Protein AF-A0A0K1EG04-F1 (afdb_monomer)

Secondary structure (DSSP, 8-state):
-PPPP----PPPHHHHTS-HHHHHSPPPTT---HHHHHHHHHHHHHH-SSHHHHHHHHHHHHHHHH-TTSEEEEEEEEETS---------TT-SEEEEEEE-TTSS-GGGGGEEEEEEEEE-

Radius of gyration: 14.27 Å; Cα contacts (8 Å, |Δi|>4): 177; chains: 1; bounding box: 39×29×34 Å

Foldseek 3Di:
DDDDDDDADDDDPVLVPDDPVNLVPQDPLPDDEQSNLLVQQQVLLVVDADPVSSVVSSQVSNCVRNNPPFKDKDKDKAAQDDWDDDDDDDPVFPDKDKDWHTQCSHDHNSSRITMIMMMGGD

pLDDT: mean 74.38, std 17.37, range [30.58, 94.62]

Organism: Chondromyces crocatus (NCBI:txid52)

Mean predicted aligned error: 9.58 Å

Nearest PDB structures (foldseek):
  5vky-assembly1_B  TM=4.965E-01  e=4.045E-02  Saccharomyces cerevisiae JAY291
  5hxl-assembly1_A-2  TM=5.239E-01  e=8.553E-02  Pyricularia oryzae 70-15
  7b09-assembly1_A  TM=4.840E-01  e=7.137E-01  Orthohantavirus puumalaense

Structure (mmCIF, N/CA/C/O backbone):
data_AF-A0A0K1EG04-F1
#
_entry.id   AF-A0A0K1EG04-F1
#
loop_
_atom_site.group_PDB
_atom_site.id
_atom_site.type_symbol
_atom_site.label_atom_id
_atom_site.label_alt_id
_atom_site.label_comp_id
_atom_site.label_asym_id
_atom_site.label_entity_id
_atom_site.label_seq_id
_atom_site.pdbx_PDB_ins_code
_atom_site.Cartn_x
_atom_site.Cartn_y
_atom_site.Cartn_z
_atom_site.occupancy
_atom_site.B_iso_or_equiv
_atom_site.auth_seq_id
_atom_site.auth_comp_id
_atom_site.auth_asym_id
_atom_site.auth_atom_id
_atom_site.pdbx_PDB_model_num
ATOM 1 N N . MET A 1 1 ? -25.605 -4.949 -19.999 1.00 34.09 1 MET A N 1
ATOM 2 C CA . MET A 1 1 ? -24.284 -5.381 -19.498 1.00 34.09 1 MET A CA 1
ATOM 3 C C . MET A 1 1 ? -23.409 -4.140 -19.452 1.00 34.09 1 MET A C 1
ATOM 5 O O . MET A 1 1 ? -22.950 -3.700 -20.496 1.00 34.09 1 MET A O 1
ATOM 9 N N . SER A 1 2 ? -23.312 -3.482 -18.295 1.00 30.58 2 SER A N 1
ATOM 10 C CA . SER A 1 2 ? -22.543 -2.237 -18.172 1.00 30.58 2 SER A CA 1
ATOM 11 C C . SER A 1 2 ? -21.079 -2.570 -17.922 1.00 30.58 2 SER A C 1
ATOM 13 O O . SER A 1 2 ? -20.757 -3.203 -16.922 1.00 30.58 2 SER A O 1
ATOM 15 N N . ALA A 1 3 ? -20.214 -2.163 -18.849 1.00 32.31 3 ALA A N 1
ATOM 16 C CA . ALA A 1 3 ? -18.770 -2.246 -18.701 1.00 32.31 3 ALA A CA 1
ATOM 17 C C . ALA A 1 3 ? -18.323 -1.334 -17.549 1.00 32.31 3 ALA A C 1
ATOM 19 O O . ALA A 1 3 ? -18.581 -0.128 -17.561 1.00 32.31 3 ALA A O 1
ATOM 20 N N . THR A 1 4 ? -17.683 -1.917 -16.539 1.00 33.25 4 THR A N 1
ATOM 21 C CA . THR A 1 4 ? -17.136 -1.185 -15.398 1.00 33.25 4 THR A CA 1
ATOM 22 C C . THR A 1 4 ? -15.991 -0.299 -15.880 1.00 33.25 4 THR A C 1
ATOM 24 O O . THR A 1 4 ? -15.026 -0.760 -16.486 1.00 33.25 4 THR A O 1
ATOM 27 N N . LYS A 1 5 ? -16.141 1.004 -15.657 1.00 32.53 5 LYS A N 1
ATOM 28 C CA . LYS A 1 5 ? -15.221 2.054 -16.091 1.00 32.53 5 LYS A CA 1
ATOM 29 C C . LYS A 1 5 ? -13.895 1.907 -15.333 1.00 32.53 5 LYS A C 1
ATOM 31 O O . LYS A 1 5 ? -13.866 2.069 -14.118 1.00 32.53 5 LYS A O 1
ATOM 36 N N . HIS A 1 6 ? -12.806 1.626 -16.044 1.00 33.19 6 HIS A N 1
ATOM 37 C CA . HIS A 1 6 ? -11.448 1.712 -15.507 1.00 33.19 6 HIS A CA 1
ATOM 38 C C . HIS A 1 6 ? -11.106 3.185 -15.255 1.00 33.19 6 HIS A C 1
ATOM 40 O O . HIS A 1 6 ? -10.810 3.930 -16.189 1.00 33.19 6 HIS A O 1
ATOM 46 N N . THR A 1 7 ? -11.159 3.640 -14.008 1.00 37.28 7 THR A N 1
ATOM 47 C CA . THR A 1 7 ? -10.570 4.930 -13.637 1.00 37.28 7 THR A CA 1
ATOM 48 C C . THR A 1 7 ? -9.087 4.722 -13.366 1.00 37.28 7 THR A C 1
ATOM 50 O O . THR A 1 7 ? -8.716 4.232 -12.304 1.00 37.28 7 THR A O 1
ATOM 53 N N . LYS A 1 8 ? -8.240 5.103 -14.333 1.00 42.19 8 LYS A N 1
ATOM 54 C CA . LYS A 1 8 ? -6.822 5.407 -14.088 1.00 42.19 8 LYS A CA 1
ATOM 55 C C . LYS A 1 8 ? -6.772 6.432 -12.953 1.00 42.19 8 LYS A C 1
ATOM 57 O O . LYS A 1 8 ? -7.213 7.563 -13.148 1.00 42.19 8 LYS A O 1
ATOM 62 N N . GLY A 1 9 ? -6.297 6.035 -11.777 1.00 45.38 9 GLY A N 1
ATOM 63 C CA . GLY A 1 9 ? -6.115 6.950 -10.657 1.00 45.38 9 GLY A CA 1
ATOM 64 C C . GLY A 1 9 ? -4.975 7.914 -10.966 1.00 45.38 9 GLY A C 1
ATOM 65 O O . GLY A 1 9 ? -3.809 7.555 -10.848 1.00 45.38 9 GLY A O 1
ATOM 66 N N . SER A 1 10 ? -5.293 9.127 -11.412 1.00 49.38 10 SER A N 1
ATOM 67 C CA . SER A 1 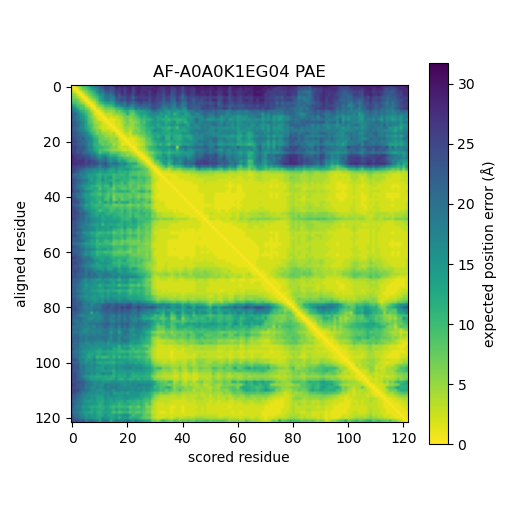10 ? -4.331 10.229 -11.438 1.00 49.38 10 SER A CA 1
ATOM 68 C C . SER A 1 10 ? -3.903 10.570 -10.008 1.00 49.38 10 SER A C 1
ATOM 70 O O . SER A 1 10 ? -4.730 10.529 -9.099 1.00 49.38 10 SER A O 1
ATOM 72 N N . ILE A 1 11 ? -2.625 10.918 -9.817 1.00 51.16 11 ILE A N 1
ATOM 73 C CA . ILE A 1 11 ? -2.088 11.353 -8.518 1.00 51.16 11 ILE A CA 1
ATOM 74 C C . ILE A 1 11 ? -2.942 12.531 -8.002 1.00 51.16 11 ILE A C 1
ATOM 76 O O . ILE A 1 11 ? -3.030 13.535 -8.716 1.00 51.16 11 ILE A O 1
ATOM 80 N N . PRO A 1 12 ? -3.566 12.434 -6.811 1.00 52.62 12 PRO A N 1
ATOM 81 C CA . PRO A 1 12 ? -4.380 13.509 -6.241 1.00 52.62 12 PRO A CA 1
ATOM 82 C C . PRO A 1 12 ? -3.597 14.828 -6.126 1.00 52.62 12 PRO A C 1
ATOM 84 O O . PRO A 1 12 ? -2.431 14.832 -5.742 1.00 52.62 12 PRO A O 1
ATOM 87 N N . GLU A 1 13 ? -4.206 15.974 -6.443 1.00 58.16 13 GLU A N 1
ATOM 88 C CA . GLU A 1 13 ? -3.496 17.272 -6.433 1.00 58.16 13 GLU A CA 1
ATOM 89 C C . GLU A 1 13 ? -2.970 17.655 -5.039 1.00 58.16 13 GLU A C 1
ATOM 91 O O . GLU A 1 13 ? -1.882 18.207 -4.902 1.00 58.16 13 GLU A O 1
ATOM 96 N N . GLU A 1 14 ? -3.699 17.280 -3.990 1.00 54.03 14 GLU A N 1
ATOM 97 C CA . GLU A 1 14 ? -3.308 17.459 -2.586 1.00 54.03 14 GLU A CA 1
ATOM 98 C C . GLU A 1 14 ? -2.008 16.727 -2.212 1.00 54.03 14 GLU A C 1
ATOM 100 O O . GLU A 1 14 ? -1.269 17.176 -1.339 1.00 54.03 14 GLU A O 1
ATOM 105 N N . ILE A 1 15 ? -1.679 15.645 -2.921 1.00 52.59 15 ILE A N 1
ATOM 106 C CA . ILE A 1 15 ? -0.429 14.895 -2.756 1.00 52.59 15 ILE A CA 1
ATOM 107 C C . ILE A 1 15 ? 0.752 15.654 -3.365 1.00 52.59 15 ILE A C 1
ATOM 109 O O . ILE A 1 15 ? 1.856 15.585 -2.833 1.00 52.59 15 ILE A O 1
ATOM 113 N N . LYS A 1 16 ? 0.541 16.428 -4.436 1.00 57.53 16 LYS A N 1
ATOM 114 C CA . LYS A 1 16 ? 1.615 17.204 -5.078 1.00 57.53 16 LYS A CA 1
ATOM 115 C C . LYS A 1 16 ? 2.087 18.391 -4.233 1.00 57.53 16 LYS A C 1
ATOM 117 O O . LYS A 1 16 ? 3.176 18.902 -4.477 1.00 57.53 16 LYS A O 1
ATOM 122 N N . ALA A 1 17 ? 1.267 18.840 -3.282 1.00 60.12 17 ALA A N 1
ATOM 123 C CA . ALA A 1 17 ? 1.487 20.064 -2.515 1.00 60.12 17 ALA A CA 1
ATOM 124 C C . ALA A 1 17 ? 2.126 19.856 -1.130 1.00 60.12 17 ALA A C 1
ATOM 126 O O . ALA A 1 17 ? 2.579 20.827 -0.526 1.00 60.12 17 ALA A O 1
ATOM 127 N N . ILE A 1 18 ? 2.161 18.633 -0.600 1.00 60.16 18 ILE A N 1
ATOM 128 C CA . ILE A 1 18 ? 2.743 18.366 0.725 1.00 60.16 18 ILE A CA 1
ATOM 129 C C . ILE A 1 18 ? 4.263 18.131 0.575 1.00 60.16 18 ILE A C 1
ATOM 131 O O . ILE A 1 18 ? 4.720 17.556 -0.415 1.00 60.16 18 ILE A O 1
ATO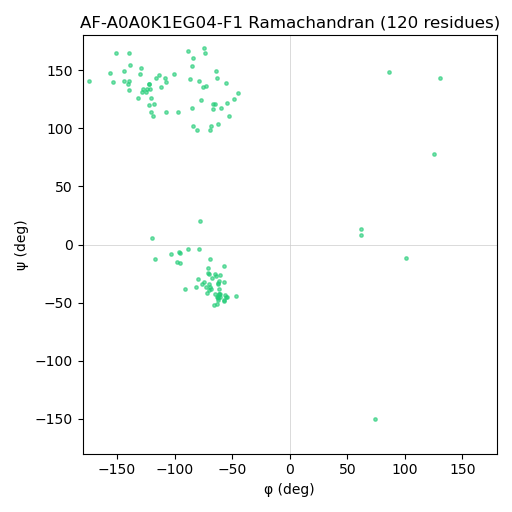M 135 N N . THR A 1 19 ? 5.072 18.612 1.529 1.00 59.91 19 THR A N 1
ATOM 136 C CA . THR A 1 19 ? 6.541 18.462 1.484 1.00 59.91 19 THR A CA 1
ATOM 137 C C . THR A 1 19 ? 7.009 17.125 2.054 1.00 59.91 19 THR A C 1
ATOM 139 O O . THR A 1 19 ? 6.377 16.565 2.950 1.00 59.91 19 THR A O 1
ATOM 142 N N . ARG A 1 20 ? 8.175 16.643 1.591 1.00 48.97 20 ARG A N 1
ATOM 143 C CA . ARG A 1 20 ? 8.816 15.396 2.050 1.00 48.97 20 ARG A CA 1
ATOM 144 C C . ARG A 1 20 ? 8.857 15.277 3.586 1.00 48.97 20 ARG A C 1
ATOM 146 O O . ARG A 1 20 ? 8.499 14.223 4.096 1.00 48.97 20 ARG A O 1
ATOM 153 N N . GLU A 1 21 ? 9.218 16.330 4.329 1.00 52.00 21 GLU A N 1
ATOM 154 C CA . GLU A 1 21 ? 9.266 16.287 5.804 1.00 52.00 21 GLU A CA 1
ATOM 155 C C . GLU A 1 21 ? 7.884 16.268 6.483 1.00 52.00 21 GLU A C 1
ATOM 157 O O . GLU A 1 21 ? 7.698 15.580 7.489 1.00 52.00 21 GLU A O 1
ATOM 162 N N . GLN A 1 22 ? 6.893 16.978 5.934 1.00 57.97 22 GLN A N 1
ATOM 163 C CA . GLN A 1 22 ? 5.524 16.985 6.469 1.00 57.97 22 GLN A CA 1
ATOM 164 C C . GLN A 1 22 ? 4.852 15.610 6.355 1.00 57.97 22 GLN A C 1
ATOM 166 O O . GLN A 1 22 ? 3.972 15.287 7.152 1.00 57.97 22 GLN A O 1
ATOM 171 N N . PHE A 1 23 ? 5.289 14.780 5.404 1.00 53.94 23 PHE A N 1
ATOM 172 C CA . PHE A 1 23 ? 4.837 13.395 5.271 1.00 53.94 23 PHE A CA 1
ATOM 173 C C . PHE A 1 23 ? 5.457 12.438 6.286 1.00 53.94 23 PHE A C 1
ATOM 175 O O . PHE A 1 23 ? 4.790 11.502 6.715 1.00 53.94 23 PHE A O 1
ATOM 182 N N . PHE A 1 24 ? 6.718 12.656 6.672 1.00 45.56 24 PHE A N 1
ATOM 183 C CA . PHE A 1 24 ? 7.407 11.832 7.674 1.00 45.56 24 PHE A CA 1
ATOM 184 C C . PHE A 1 24 ? 7.017 12.181 9.112 1.00 45.56 24 PHE A C 1
ATOM 186 O O . PHE A 1 24 ? 7.459 11.523 10.052 1.00 45.56 24 PHE A O 1
ATOM 193 N N . THR A 1 25 ? 6.185 13.207 9.296 1.00 54.12 25 THR A N 1
ATOM 194 C CA . THR A 1 25 ? 5.644 13.543 10.609 1.00 54.12 25 THR A CA 1
ATOM 195 C C . THR A 1 25 ? 4.525 12.550 10.944 1.00 54.12 25 THR A C 1
ATOM 197 O O . THR A 1 25 ? 3.575 12.438 10.164 1.00 54.12 25 THR A O 1
ATOM 200 N N . PRO A 1 26 ? 4.582 11.832 12.080 1.00 47.06 26 PRO A N 1
ATOM 201 C CA . PRO A 1 26 ? 3.550 10.864 12.427 1.00 47.06 26 PRO A CA 1
ATOM 202 C C . PRO A 1 26 ? 2.183 11.548 12.534 1.00 47.06 26 PRO A C 1
ATOM 204 O O . PRO A 1 26 ? 1.982 12.433 13.367 1.00 47.06 26 PRO A O 1
ATOM 207 N N . LYS A 1 27 ? 1.230 11.166 11.679 1.00 54.16 27 LYS A N 1
ATOM 208 C CA . LYS A 1 27 ? -0.167 11.610 11.797 1.00 54.16 27 LYS A CA 1
ATOM 209 C C . LYS A 1 27 ? -0.918 10.725 12.795 1.00 54.16 27 LYS A C 1
ATOM 211 O O . LYS A 1 27 ? -0.520 9.598 13.054 1.00 54.16 27 LYS A O 1
ATOM 216 N N . ASN A 1 28 ? -2.044 11.197 13.329 1.00 48.59 28 ASN A N 1
ATOM 217 C CA . ASN A 1 28 ? -2.913 10.429 14.234 1.00 48.59 28 ASN A CA 1
ATOM 218 C C . ASN A 1 28 ? -3.231 9.018 13.692 1.00 48.59 28 ASN A C 1
ATOM 220 O O . ASN A 1 28 ? -3.714 8.886 12.566 1.00 48.59 28 ASN A O 1
ATOM 224 N N . TYR A 1 29 ? -2.954 7.987 14.495 1.00 49.94 29 TYR A N 1
ATOM 225 C CA . TYR A 1 29 ? -2.936 6.548 14.159 1.00 49.94 29 TYR A CA 1
ATOM 226 C C . TYR A 1 29 ? -4.324 5.873 14.05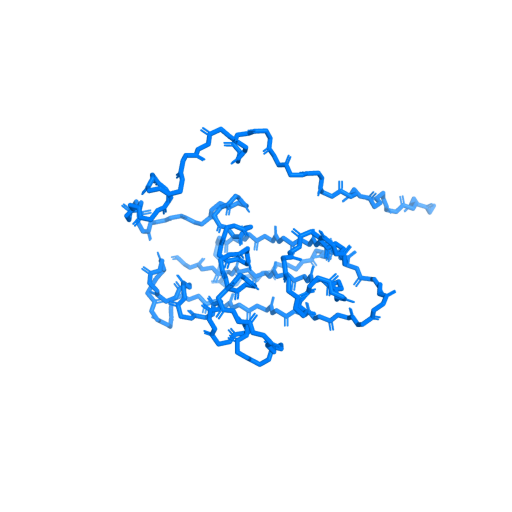8 1.00 49.94 29 TYR A C 1
ATOM 228 O O . TYR A 1 29 ? -4.438 4.662 14.189 1.00 49.94 29 TYR A O 1
ATOM 236 N N . GLY A 1 30 ? -5.400 6.643 13.862 1.00 57.84 30 GLY A N 1
ATOM 237 C CA . GLY A 1 30 ? -6.780 6.126 13.891 1.00 57.84 30 GLY A CA 1
ATOM 238 C C . GLY A 1 30 ? -7.453 5.942 12.526 1.00 57.84 30 GLY A C 1
ATOM 239 O O . GLY A 1 30 ? -8.565 5.429 12.464 1.00 57.84 30 GLY A O 1
ATOM 240 N N . SER A 1 31 ? -6.838 6.394 11.427 1.00 70.44 31 SER A N 1
ATOM 241 C CA . SER A 1 31 ? -7.405 6.216 10.081 1.00 70.44 31 SER A CA 1
ATOM 242 C C . SER A 1 31 ? -6.329 6.209 8.995 1.00 70.44 31 SER A C 1
ATOM 244 O O . SER A 1 31 ? -5.371 6.991 9.043 1.00 70.44 31 SER A O 1
ATOM 246 N N . LEU A 1 32 ? -6.498 5.315 8.019 1.00 82.94 32 LEU A N 1
ATOM 247 C CA . LEU A 1 32 ? -5.690 5.225 6.809 1.00 82.94 32 LEU A CA 1
ATOM 248 C C . LEU A 1 32 ? -6.525 5.723 5.623 1.00 82.94 32 LEU A C 1
ATOM 250 O O . LEU A 1 32 ? -7.533 5.120 5.266 1.00 82.94 32 LEU A O 1
ATOM 254 N N . THR A 1 33 ? -6.136 6.845 5.022 1.00 84.31 33 THR A N 1
ATOM 255 C CA . THR A 1 33 ? -6.802 7.380 3.825 1.00 84.31 33 THR A CA 1
ATOM 256 C C . THR A 1 33 ? -6.193 6.803 2.546 1.00 84.31 33 THR A C 1
ATOM 258 O O . THR A 1 33 ? -5.096 6.240 2.559 1.00 84.31 33 THR A O 1
ATOM 261 N N . GLY A 1 34 ? -6.870 6.982 1.405 1.00 82.00 34 GLY A N 1
ATOM 262 C CA . GLY A 1 34 ? -6.323 6.589 0.096 1.00 82.00 34 GLY A CA 1
ATOM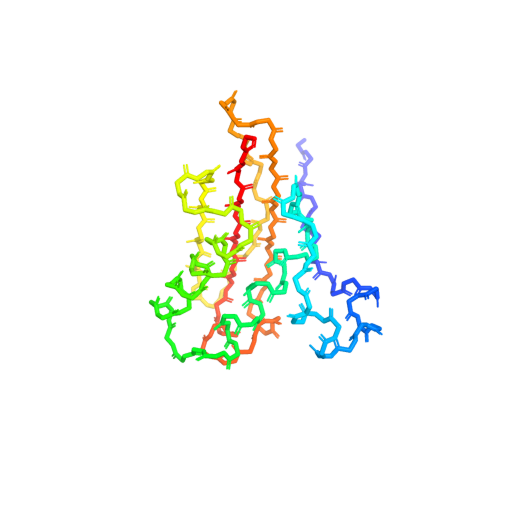 263 C C . GLY A 1 34 ? -4.978 7.255 -0.216 1.00 82.00 34 GLY A C 1
ATOM 264 O O . GLY A 1 34 ? -4.108 6.635 -0.826 1.00 82.00 34 GLY A O 1
ATOM 265 N N . ASN A 1 35 ? -4.777 8.483 0.268 1.00 82.94 35 ASN A N 1
ATOM 266 C CA . ASN A 1 35 ? -3.517 9.204 0.110 1.00 82.94 35 ASN A CA 1
ATOM 267 C C . ASN A 1 35 ? -2.414 8.621 0.985 1.00 82.94 35 ASN A C 1
ATOM 269 O O . ASN A 1 35 ? -1.288 8.473 0.519 1.00 82.94 35 ASN A O 1
ATOM 273 N N . ASP A 1 36 ? -2.734 8.266 2.231 1.00 84.94 36 ASP A N 1
ATOM 274 C CA . ASP A 1 36 ? -1.770 7.616 3.120 1.00 84.94 36 ASP A CA 1
ATOM 275 C C . ASP A 1 36 ? -1.313 6.279 2.522 1.00 84.94 36 ASP A C 1
ATOM 277 O O . ASP A 1 36 ? -0.116 6.001 2.481 1.00 84.94 36 ASP A O 1
ATOM 281 N N . LEU A 1 37 ? -2.245 5.489 1.971 1.00 88.75 37 LEU A N 1
ATOM 282 C CA . LEU A 1 37 ? -1.913 4.230 1.306 1.00 88.75 37 LEU A CA 1
ATOM 283 C C . LEU A 1 37 ? -1.032 4.447 0.065 1.00 88.75 37 LEU A C 1
ATOM 285 O O . LEU A 1 37 ? -0.031 3.751 -0.092 1.00 88.75 37 LEU A O 1
ATOM 289 N N . TYR A 1 38 ? -1.351 5.425 -0.792 1.00 87.56 38 TYR A N 1
ATOM 290 C CA . TYR A 1 38 ? -0.482 5.783 -1.920 1.00 87.56 38 TYR A CA 1
ATOM 291 C C . TYR A 1 38 ? 0.941 6.109 -1.454 1.00 87.56 38 TYR A C 1
ATOM 293 O O . TYR A 1 38 ? 1.906 5.631 -2.045 1.00 87.56 38 TYR A O 1
ATOM 301 N N . TRP A 1 39 ? 1.082 6.894 -0.384 1.00 84.88 39 TRP A N 1
ATOM 302 C CA . TRP A 1 39 ? 2.391 7.301 0.120 1.00 84.88 39 TRP A CA 1
ATOM 303 C C . TRP A 1 39 ? 3.191 6.161 0.728 1.00 84.88 39 TRP A C 1
ATOM 305 O O . TRP A 1 39 ? 4.398 6.094 0.499 1.00 84.88 39 TRP A O 1
ATOM 315 N N . ILE A 1 40 ? 2.536 5.246 1.443 1.00 89.50 40 ILE A N 1
ATOM 316 C CA . ILE A 1 40 ? 3.165 4.013 1.927 1.00 89.50 40 ILE A CA 1
ATOM 317 C C . ILE A 1 40 ? 3.746 3.228 0.747 1.00 89.50 40 ILE A C 1
ATOM 319 O O . ILE A 1 40 ? 4.923 2.869 0.762 1.00 89.50 40 ILE A O 1
ATOM 323 N N . LEU A 1 41 ? 2.959 3.035 -0.315 1.00 91.19 41 LEU A N 1
ATOM 324 C CA . LEU A 1 41 ? 3.404 2.333 -1.521 1.00 91.19 41 LEU A CA 1
ATOM 325 C C . LEU A 1 41 ? 4.528 3.097 -2.242 1.00 91.19 41 LEU A C 1
ATOM 327 O O . LEU A 1 41 ? 5.520 2.503 -2.655 1.00 91.19 41 LEU A O 1
ATOM 331 N N . TYR A 1 42 ? 4.421 4.419 -2.367 1.00 89.38 42 TYR A N 1
ATOM 332 C CA . TYR A 1 42 ? 5.446 5.253 -2.999 1.00 89.38 42 TYR A CA 1
ATOM 333 C C . TYR A 1 42 ? 6.778 5.204 -2.246 1.00 89.38 42 TYR A C 1
ATOM 335 O O . TYR A 1 42 ? 7.837 5.045 -2.861 1.00 89.38 42 TYR A O 1
ATOM 343 N N . ARG A 1 43 ? 6.738 5.325 -0.915 1.00 88.00 43 ARG A N 1
ATOM 344 C CA . ARG A 1 43 ? 7.923 5.259 -0.059 1.00 88.00 43 ARG A CA 1
ATOM 345 C C . ARG A 1 43 ? 8.575 3.887 -0.156 1.00 88.00 43 ARG A C 1
ATOM 347 O O . ARG A 1 43 ? 9.755 3.818 -0.485 1.00 88.00 43 ARG A O 1
ATOM 354 N N . ALA A 1 44 ? 7.797 2.819 0.020 1.00 91.00 44 ALA A N 1
ATOM 355 C CA . ALA A 1 44 ? 8.303 1.458 -0.092 1.00 91.00 44 ALA A CA 1
ATOM 356 C C . ALA A 1 44 ? 8.959 1.207 -1.456 1.00 91.00 44 ALA A C 1
ATOM 358 O O . ALA A 1 44 ? 10.052 0.655 -1.527 1.00 91.00 44 ALA A O 1
ATOM 359 N N . ALA A 1 45 ? 8.352 1.672 -2.550 1.00 89.38 45 ALA A N 1
ATOM 360 C CA . ALA A 1 45 ? 8.924 1.536 -3.888 1.00 89.38 45 ALA A CA 1
ATOM 361 C C . ALA A 1 45 ? 10.175 2.408 -4.119 1.00 89.38 45 ALA A C 1
ATOM 363 O O . ALA A 1 45 ? 11.002 2.079 -4.964 1.00 89.38 45 ALA A O 1
ATOM 364 N N . SER A 1 46 ? 10.328 3.516 -3.386 1.00 87.50 46 SER A N 1
ATOM 365 C CA . SER A 1 46 ? 11.505 4.398 -3.470 1.00 87.50 46 SER A CA 1
ATOM 366 C C . SER A 1 46 ? 12.703 3.868 -2.685 1.00 87.50 46 SER A C 1
ATOM 368 O O . SER A 1 46 ? 13.845 4.164 -3.028 1.00 87.50 46 SER A O 1
ATOM 370 N N . GLU A 1 47 ? 12.441 3.133 -1.605 1.00 86.62 47 GLU A N 1
ATOM 371 C CA . GLU A 1 47 ? 13.454 2.618 -0.678 1.00 86.62 47 GLU A CA 1
ATOM 372 C C . GLU A 1 47 ? 13.881 1.179 -1.018 1.00 86.62 47 GLU A C 1
ATOM 374 O O . GLU A 1 47 ? 14.842 0.663 -0.447 1.00 86.62 47 GLU A O 1
ATOM 379 N N . THR A 1 48 ? 13.211 0.531 -1.977 1.00 88.38 48 THR A N 1
ATOM 380 C CA . THR A 1 48 ? 13.427 -0.883 -2.309 1.00 88.38 48 THR A CA 1
ATOM 381 C C . THR A 1 48 ? 13.643 -1.113 -3.804 1.00 88.38 48 THR A C 1
ATOM 383 O O . THR A 1 48 ? 13.157 -0.378 -4.659 1.00 88.38 48 THR A O 1
ATOM 386 N N . ASN A 1 49 ? 14.383 -2.176 -4.131 1.00 85.62 49 ASN A N 1
ATOM 387 C CA . ASN A 1 49 ? 14.737 -2.534 -5.511 1.00 85.62 49 ASN A CA 1
ATOM 388 C C . ASN A 1 49 ? 14.211 -3.916 -5.936 1.00 85.62 49 ASN A C 1
ATOM 390 O O . ASN A 1 49 ? 14.539 -4.392 -7.018 1.00 85.62 49 ASN A O 1
ATOM 394 N N . THR A 1 50 ? 13.411 -4.585 -5.105 1.00 88.75 50 THR A N 1
ATOM 395 C CA . THR A 1 50 ? 12.804 -5.888 -5.417 1.00 88.75 50 THR A CA 1
ATOM 396 C C . THR A 1 50 ? 11.355 -5.912 -4.940 1.00 88.75 50 THR A C 1
ATOM 398 O O . THR A 1 50 ? 11.000 -5.205 -3.999 1.00 88.75 50 THR A O 1
ATOM 401 N N . LEU A 1 51 ? 10.507 -6.737 -5.564 1.00 87.50 51 LEU A N 1
ATOM 402 C CA . LEU A 1 51 ? 9.110 -6.884 -5.134 1.00 87.50 51 LEU A CA 1
ATOM 403 C C . LEU A 1 51 ? 8.982 -7.444 -3.711 1.00 87.50 51 LEU A C 1
ATOM 405 O O . LEU A 1 51 ? 8.049 -7.080 -3.003 1.00 87.50 51 LEU A O 1
ATOM 409 N N . THR A 1 52 ? 9.898 -8.319 -3.292 1.00 91.19 52 THR A N 1
ATOM 410 C CA . THR A 1 52 ? 9.905 -8.871 -1.930 1.00 91.19 52 THR A CA 1
ATOM 411 C C . THR A 1 52 ? 10.194 -7.781 -0.907 1.00 91.19 52 THR A C 1
ATOM 413 O O . THR A 1 52 ? 9.380 -7.572 -0.014 1.00 91.19 52 THR A O 1
ATOM 416 N N . ALA A 1 53 ? 11.279 -7.022 -1.097 1.00 91.88 53 ALA A N 1
ATOM 417 C CA . ALA A 1 53 ? 11.626 -5.923 -0.200 1.00 91.88 53 ALA A CA 1
ATOM 418 C C . ALA A 1 53 ? 10.527 -4.851 -0.183 1.00 91.88 53 ALA A C 1
ATOM 420 O O . ALA A 1 53 ? 10.182 -4.336 0.873 1.00 91.88 53 ALA A O 1
ATOM 421 N N . PHE A 1 54 ? 9.915 -4.563 -1.336 1.00 92.44 54 PHE A N 1
ATOM 422 C CA . PHE A 1 54 ? 8.759 -3.673 -1.424 1.00 92.44 54 PHE A CA 1
ATOM 423 C C . PHE A 1 54 ? 7.594 -4.142 -0.541 1.00 92.44 54 PHE A C 1
ATOM 425 O O . PHE A 1 54 ? 7.035 -3.344 0.205 1.00 92.44 54 PHE A O 1
ATOM 432 N N . ARG A 1 55 ? 7.230 -5.430 -0.601 1.00 92.56 55 ARG A N 1
ATOM 433 C CA . ARG A 1 55 ? 6.148 -6.003 0.220 1.00 92.56 55 ARG A CA 1
ATOM 434 C C . ARG A 1 55 ? 6.462 -5.909 1.712 1.00 92.56 55 ARG A C 1
ATOM 436 O O . ARG A 1 55 ? 5.592 -5.511 2.480 1.00 92.56 55 ARG A O 1
ATOM 443 N N . GLU A 1 56 ? 7.685 -6.252 2.102 1.00 94.62 56 GLU A N 1
ATOM 444 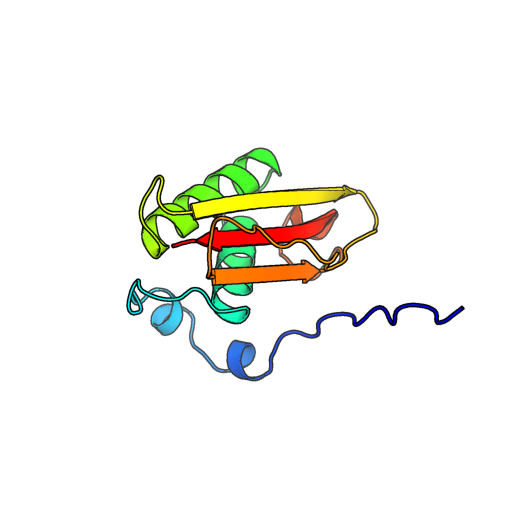C CA . GLU A 1 56 ? 8.151 -6.163 3.491 1.00 94.62 56 GLU A CA 1
ATOM 445 C C . GLU A 1 56 ? 8.112 -4.718 4.002 1.00 94.62 56 GLU A C 1
ATOM 447 O O . GLU A 1 56 ? 7.619 -4.460 5.098 1.00 94.62 56 GLU A O 1
ATOM 452 N N . GLU A 1 57 ? 8.540 -3.761 3.179 1.00 93.75 57 GLU A N 1
ATOM 453 C CA . GLU A 1 57 ? 8.545 -2.345 3.539 1.00 93.75 57 GLU A CA 1
ATOM 454 C C . GLU A 1 57 ? 7.127 -1.762 3.645 1.00 93.75 57 GLU A C 1
ATOM 456 O O . GLU A 1 57 ? 6.849 -0.978 4.550 1.00 93.75 57 GLU A O 1
ATOM 461 N N . VAL A 1 58 ? 6.188 -2.186 2.789 1.00 93.62 58 VAL A N 1
ATOM 462 C CA . VAL A 1 58 ? 4.767 -1.815 2.926 1.00 93.62 58 VAL A CA 1
ATOM 463 C C . VAL A 1 58 ? 4.200 -2.297 4.261 1.00 93.62 58 VAL A C 1
ATOM 465 O O . VAL A 1 58 ? 3.525 -1.523 4.937 1.00 93.62 58 VAL A O 1
ATOM 468 N N . VAL A 1 59 ? 4.481 -3.543 4.657 1.00 94.31 59 VAL A N 1
ATOM 469 C CA . VAL A 1 59 ? 4.049 -4.094 5.954 1.00 94.31 59 VAL A CA 1
ATOM 470 C C . VAL A 1 59 ? 4.671 -3.304 7.100 1.00 94.31 59 VAL A C 1
ATOM 472 O O . VAL A 1 59 ? 3.950 -2.841 7.974 1.00 94.31 59 VAL A O 1
ATOM 475 N N . ARG A 1 60 ? 5.981 -3.042 7.052 1.00 93.19 60 ARG A N 1
ATOM 476 C CA . ARG A 1 60 ? 6.688 -2.259 8.075 1.00 93.19 60 ARG A CA 1
ATOM 477 C C . ARG A 1 60 ? 6.063 -0.874 8.282 1.00 93.19 60 ARG A C 1
ATOM 479 O O . ARG A 1 60 ? 5.858 -0.443 9.412 1.00 93.19 60 ARG A O 1
ATOM 486 N N . LEU A 1 61 ? 5.738 -0.178 7.192 1.00 91.12 61 LEU A N 1
ATOM 487 C CA . LEU A 1 61 ? 5.103 1.142 7.232 1.00 91.12 61 LEU A CA 1
ATOM 488 C C . LEU A 1 61 ? 3.647 1.087 7.713 1.00 91.12 61 LEU A C 1
ATOM 490 O O . LEU A 1 61 ? 3.184 2.017 8.373 1.00 91.12 61 LEU A O 1
ATOM 494 N N . LEU A 1 62 ? 2.916 0.017 7.391 1.00 89.88 62 LEU A N 1
ATOM 495 C CA . LEU A 1 62 ? 1.570 -0.206 7.916 1.00 89.88 62 LEU A CA 1
ATOM 496 C C . LEU A 1 62 ? 1.599 -0.538 9.413 1.00 89.88 62 LEU A C 1
ATOM 498 O O . LEU A 1 62 ? 0.774 0.001 10.144 1.00 89.88 62 LEU A O 1
ATOM 502 N N . ASP A 1 63 ? 2.574 -1.316 9.885 1.00 89.69 63 ASP A N 1
ATOM 503 C CA . ASP A 1 63 ? 2.784 -1.601 11.310 1.00 89.69 63 ASP A CA 1
ATOM 504 C C . ASP A 1 63 ? 3.082 -0.317 12.092 1.00 89.69 63 ASP A C 1
ATOM 506 O O . ASP A 1 63 ? 2.510 -0.093 13.156 1.00 89.69 63 ASP A O 1
ATOM 510 N N . GLU A 1 64 ? 3.912 0.580 11.547 1.00 85.12 64 GLU A N 1
ATOM 511 C CA . GLU A 1 64 ? 4.135 1.909 12.135 1.00 85.12 64 GLU A CA 1
ATOM 512 C C . GLU A 1 64 ? 2.848 2.747 12.190 1.00 85.12 64 GLU A C 1
ATOM 514 O O . GLU A 1 64 ? 2.686 3.578 13.082 1.00 85.12 64 GLU A O 1
ATOM 519 N N . ARG A 1 65 ? 1.933 2.558 11.230 1.00 82.12 65 ARG A N 1
ATOM 520 C CA . ARG A 1 65 ? 0.748 3.406 11.037 1.00 82.12 65 ARG A CA 1
ATOM 521 C C . ARG A 1 65 ? -0.494 2.927 11.787 1.00 82.12 65 ARG A C 1
ATOM 523 O O . ARG A 1 65 ? -1.272 3.766 12.238 1.00 82.12 65 ARG A O 1
ATOM 530 N N . LEU A 1 66 ? -0.713 1.621 11.857 1.00 83.56 66 LEU A N 1
ATOM 531 C CA . LEU A 1 66 ? -1.908 0.993 12.428 1.00 83.56 66 LEU A CA 1
ATOM 532 C C . LEU A 1 66 ? -1.579 0.127 13.651 1.00 83.56 66 LEU A C 1
ATOM 534 O O . LEU A 1 66 ? -2.484 -0.243 14.397 1.00 83.56 66 LEU A O 1
ATOM 538 N N . GLY A 1 67 ? -0.302 -0.164 13.892 1.00 82.38 67 GLY A N 1
ATOM 539 C CA . GLY A 1 67 ? 0.140 -1.179 14.840 1.00 82.38 67 GLY A CA 1
ATOM 540 C C . GLY A 1 67 ? 0.187 -2.571 14.195 1.00 82.38 67 GLY A C 1
ATOM 541 O O . GLY A 1 67 ? -0.608 -2.863 13.299 1.00 82.38 67 GLY A O 1
ATOM 542 N N . PRO A 1 68 ? 1.105 -3.446 14.635 1.00 82.50 68 PRO A N 1
ATOM 543 C CA . PRO A 1 68 ? 1.133 -4.830 14.175 1.00 82.50 68 PRO A CA 1
ATOM 544 C C . PRO A 1 68 ? -0.145 -5.567 14.604 1.00 82.50 68 PRO A C 1
ATOM 546 O O . PRO A 1 68 ? -0.725 -5.264 15.646 1.00 82.50 68 PRO A O 1
ATOM 549 N N . ASP A 1 69 ? -0.577 -6.541 13.802 1.00 83.12 69 ASP A N 1
ATOM 550 C CA . ASP A 1 69 ? -1.743 -7.410 14.051 1.00 83.12 69 ASP A CA 1
ATOM 551 C C . ASP A 1 69 ? -3.120 -6.711 14.141 1.00 83.12 69 ASP A C 1
ATOM 553 O O . ASP A 1 69 ? -4.125 -7.356 14.451 1.00 83.12 69 ASP A O 1
ATOM 557 N N . THR A 1 70 ? -3.217 -5.413 13.835 1.00 83.06 70 THR A N 1
ATOM 558 C CA . THR A 1 70 ? -4.489 -4.655 13.862 1.00 83.06 70 THR A CA 1
ATOM 559 C C . THR A 1 70 ? -5.170 -4.540 12.496 1.00 83.06 70 THR A C 1
ATOM 561 O O . THR A 1 70 ? -6.298 -4.046 12.393 1.00 83.06 70 THR A O 1
ATOM 564 N N . TYR A 1 71 ? -4.504 -4.996 11.434 1.00 88.00 71 TYR A N 1
ATOM 565 C CA . TYR A 1 71 ? -4.955 -4.840 10.058 1.00 88.00 71 TYR A CA 1
ATOM 566 C C . TYR A 1 71 ? -4.715 -6.099 9.222 1.00 88.00 71 TYR A C 1
ATOM 568 O O . TYR A 1 71 ? -3.952 -6.996 9.573 1.00 88.00 71 TYR A O 1
ATOM 576 N N . ILE A 1 72 ? -5.380 -6.153 8.071 1.00 88.88 72 ILE A N 1
ATOM 577 C CA . ILE A 1 72 ? -5.130 -7.137 7.021 1.00 88.88 72 ILE A CA 1
ATOM 578 C C . ILE A 1 72 ? -4.748 -6.373 5.762 1.00 88.88 72 ILE A C 1
ATOM 580 O O . ILE A 1 72 ? -5.515 -5.522 5.313 1.00 88.88 72 ILE A O 1
ATOM 584 N N . VAL A 1 73 ? -3.600 -6.708 5.173 1.00 91.50 73 VAL A N 1
ATOM 585 C CA . VAL A 1 73 ? -3.155 -6.168 3.884 1.00 91.50 73 VAL A CA 1
ATOM 586 C C . VAL A 1 73 ? -3.157 -7.247 2.806 1.00 91.50 73 VAL A C 1
ATOM 588 O O . VAL A 1 73 ? -2.697 -8.368 3.016 1.00 91.50 73 VAL A O 1
ATOM 591 N N . VAL A 1 74 ? -3.669 -6.901 1.628 1.00 90.50 74 VAL A N 1
ATOM 592 C CA . VAL A 1 74 ? -3.561 -7.708 0.411 1.00 90.50 74 VAL A CA 1
ATOM 593 C C . VAL A 1 74 ? -2.840 -6.875 -0.632 1.00 90.50 74 VAL A C 1
ATOM 595 O O . VAL A 1 74 ? -3.374 -5.863 -1.080 1.00 90.50 74 VAL A O 1
ATOM 598 N N . LEU A 1 75 ? -1.640 -7.308 -1.014 1.00 89.94 75 LEU A N 1
ATOM 599 C CA . LEU A 1 75 ? -0.799 -6.637 -1.999 1.00 89.94 75 LEU A CA 1
ATOM 600 C C . LEU A 1 75 ? -0.555 -7.566 -3.193 1.00 89.94 75 LEU A C 1
ATOM 602 O O . LEU A 1 75 ? 0.162 -8.566 -3.091 1.00 89.94 75 LEU A O 1
ATOM 606 N N . ASP A 1 76 ? -1.143 -7.212 -4.328 1.00 87.62 76 ASP A N 1
ATOM 607 C CA . ASP A 1 76 ? -1.037 -7.925 -5.597 1.00 87.62 76 ASP A CA 1
ATOM 608 C C . ASP A 1 76 ? -0.176 -7.119 -6.581 1.00 87.62 76 ASP A C 1
ATOM 610 O O . ASP A 1 76 ? -0.220 -5.886 -6.608 1.00 87.62 76 ASP A O 1
ATOM 614 N N . SER A 1 77 ? 0.620 -7.822 -7.389 1.00 85.25 77 SER A N 1
ATOM 615 C CA . SER A 1 77 ? 1.510 -7.225 -8.391 1.00 85.25 77 SER A CA 1
ATOM 616 C C . SER A 1 77 ? 1.502 -8.042 -9.683 1.00 85.25 77 SER A C 1
ATOM 618 O O . SER A 1 77 ? 1.656 -9.262 -9.615 1.00 85.25 77 SER A O 1
ATOM 620 N N . SER A 1 78 ? 1.373 -7.391 -10.840 1.00 83.25 78 SER A N 1
ATOM 621 C CA . SER A 1 78 ? 1.377 -8.021 -12.170 1.00 83.25 78 SER A CA 1
ATOM 622 C C . SER A 1 78 ? 2.456 -7.408 -13.065 1.00 83.25 78 SER A C 1
ATOM 624 O O . SER A 1 78 ? 2.616 -6.189 -13.128 1.00 83.25 78 SER A O 1
ATOM 626 N N . GLU A 1 79 ? 3.236 -8.242 -13.750 1.00 76.00 79 GLU A N 1
ATOM 627 C CA . GLU A 1 79 ? 4.268 -7.776 -14.683 1.00 76.00 79 GLU A CA 1
ATOM 628 C C . GLU A 1 79 ? 3.617 -7.286 -15.991 1.00 76.00 79 GLU A C 1
ATOM 630 O O . GLU A 1 79 ? 2.729 -7.945 -16.526 1.00 76.00 79 GLU A O 1
ATOM 635 N N . ASN A 1 80 ? 4.046 -6.133 -16.519 1.00 64.44 80 ASN A N 1
ATOM 636 C CA . ASN A 1 80 ? 3.628 -5.594 -17.827 1.00 64.44 80 ASN A CA 1
ATOM 637 C C . ASN A 1 80 ? 2.128 -5.268 -18.031 1.00 64.44 80 ASN A C 1
ATOM 639 O O . ASN A 1 80 ? 1.725 -4.968 -19.155 1.00 64.44 80 ASN A O 1
ATOM 643 N N . GLY A 1 81 ? 1.316 -5.213 -16.971 1.00 56.44 81 GLY A N 1
ATOM 644 C CA . GLY A 1 81 ? 0.020 -4.524 -16.989 1.00 56.44 81 GLY A CA 1
ATOM 645 C C . GLY A 1 81 ? -1.164 -5.329 -16.453 1.00 56.44 81 GLY A C 1
ATOM 646 O O . GLY A 1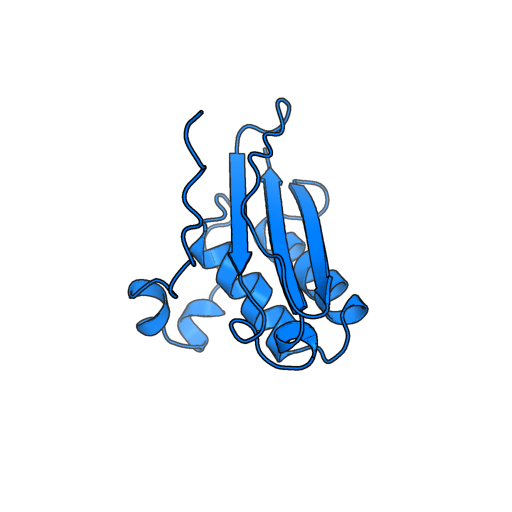 81 ? -1.290 -6.529 -16.678 1.00 56.44 81 GLY A O 1
ATOM 647 N N . GLY A 1 82 ? -2.055 -4.602 -15.772 1.00 60.09 82 GLY A N 1
ATOM 648 C CA . GLY A 1 82 ? -3.259 -5.102 -15.119 1.00 60.09 82 GLY A CA 1
ATOM 649 C C . GLY A 1 82 ? -3.286 -4.693 -13.650 1.00 60.09 82 GLY A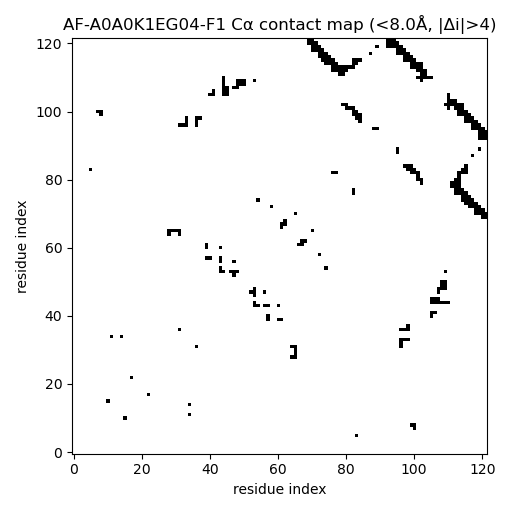 C 1
ATOM 650 O O . GLY A 1 82 ? -2.978 -5.498 -12.777 1.00 60.09 82 GLY A O 1
ATOM 651 N N . ASP A 1 83 ? -3.629 -3.439 -13.386 1.00 61.22 83 ASP A N 1
ATOM 652 C CA . ASP A 1 83 ? -3.927 -2.882 -12.070 1.00 61.22 83 ASP A CA 1
ATOM 653 C C . ASP A 1 83 ? -5.404 -2.481 -12.005 1.00 61.22 83 ASP A C 1
ATOM 655 O O . ASP A 1 83 ? -6.019 -2.072 -12.994 1.00 61.22 83 ASP A O 1
ATOM 659 N N . GLY A 1 84 ? -6.004 -2.637 -10.831 1.00 63.31 84 GLY A N 1
ATOM 660 C CA . GLY A 1 84 ? -7.405 -2.317 -10.649 1.00 63.31 84 GLY A CA 1
ATOM 661 C C . GLY A 1 84 ? -7.829 -2.444 -9.201 1.00 63.31 84 GLY A C 1
ATOM 662 O O . GLY A 1 84 ? -7.447 -3.376 -8.493 1.00 63.31 84 GLY A O 1
ATOM 663 N N . ILE A 1 85 ? -8.670 -1.508 -8.774 1.00 64.94 85 ILE A N 1
ATOM 664 C CA . ILE A 1 85 ? -9.415 -1.661 -7.532 1.00 64.94 85 ILE A CA 1
ATOM 665 C C . ILE A 1 85 ? -10.614 -2.564 -7.839 1.00 64.94 85 ILE A C 1
ATOM 667 O O . ILE A 1 85 ? -11.629 -2.134 -8.384 1.00 64.94 85 ILE A O 1
ATOM 671 N N . PHE A 1 86 ? -10.477 -3.843 -7.526 1.00 65.88 86 PHE A N 1
ATOM 672 C CA . PHE A 1 86 ? -11.568 -4.798 -7.453 1.00 65.88 86 PHE A CA 1
ATOM 673 C C . PHE A 1 86 ? -12.300 -4.594 -6.133 1.00 65.88 86 PHE A C 1
ATOM 675 O O . PHE A 1 86 ? -11.675 -4.379 -5.098 1.00 65.88 86 PHE A O 1
ATOM 682 N N . TYR A 1 87 ? -13.627 -4.685 -6.148 1.00 63.56 87 TYR A N 1
ATOM 683 C CA . TYR A 1 87 ? -14.398 -4.593 -4.915 1.00 63.56 87 TYR A CA 1
ATOM 684 C C . TYR A 1 87 ? -14.014 -5.747 -3.980 1.00 63.56 87 TYR A C 1
ATOM 686 O O . TYR A 1 87 ? -14.419 -6.892 -4.183 1.00 63.56 87 TYR A O 1
ATOM 694 N N . ARG A 1 88 ? -13.212 -5.442 -2.959 1.00 70.38 88 ARG A N 1
ATOM 695 C CA . ARG A 1 88 ? -12.906 -6.334 -1.847 1.00 70.38 88 ARG A CA 1
ATOM 696 C C . ARG A 1 88 ? -13.416 -5.666 -0.585 1.00 70.38 88 ARG A C 1
ATOM 698 O O . ARG A 1 88 ? -12.987 -4.570 -0.255 1.00 70.38 88 ARG A O 1
ATOM 705 N N . LYS A 1 89 ? -14.325 -6.337 0.113 1.00 72.94 89 LYS A N 1
ATOM 706 C CA . LYS A 1 89 ? -14.820 -5.907 1.418 1.00 72.94 89 LYS A CA 1
ATOM 707 C C . LYS A 1 89 ? -14.535 -7.003 2.426 1.00 72.94 89 LYS A C 1
ATOM 709 O O . LYS A 1 89 ? -14.811 -8.171 2.152 1.00 72.94 89 LYS A O 1
ATOM 714 N N . ASN A 1 90 ? -14.013 -6.632 3.588 1.00 73.62 90 ASN A N 1
ATOM 715 C CA . ASN A 1 90 ? -13.890 -7.552 4.704 1.00 73.62 90 ASN A CA 1
ATOM 716 C C . ASN A 1 90 ? -15.089 -7.351 5.644 1.00 73.62 90 ASN A C 1
ATOM 718 O O . ASN A 1 90 ? -15.203 -6.294 6.250 1.00 73.62 90 ASN A O 1
ATOM 722 N N . PRO A 1 91 ? -16.000 -8.327 5.795 1.00 76.31 91 PRO A N 1
ATOM 723 C CA . PRO A 1 91 ? -17.171 -8.160 6.655 1.00 76.31 91 PRO A CA 1
ATOM 724 C C . PRO A 1 91 ? -16.829 -8.114 8.154 1.00 76.31 91 PRO A C 1
ATOM 726 O O . PRO A 1 91 ? -17.700 -7.788 8.954 1.00 76.31 91 PRO A O 1
ATOM 729 N N . ARG A 1 92 ? -15.598 -8.471 8.545 1.00 77.94 92 ARG A N 1
ATOM 730 C CA . ARG A 1 92 ? -15.141 -8.497 9.944 1.00 77.94 92 ARG A CA 1
ATOM 731 C C . ARG A 1 92 ? -14.422 -7.223 10.375 1.00 77.94 92 ARG A C 1
ATOM 733 O O . ARG A 1 92 ? -14.242 -7.033 11.571 1.00 77.94 92 ARG A O 1
ATOM 740 N N . LEU A 1 93 ? -13.996 -6.391 9.426 1.00 79.56 93 LEU A N 1
ATOM 741 C CA . LEU A 1 93 ? -13.246 -5.167 9.689 1.00 79.56 93 LEU A CA 1
ATOM 742 C C . LEU A 1 93 ? -14.027 -3.980 9.099 1.00 79.56 93 LEU A C 1
ATOM 744 O O . LEU A 1 93 ? -14.322 -3.998 7.904 1.00 79.56 93 LEU A O 1
ATOM 748 N N . PRO A 1 94 ? -14.433 -2.998 9.923 1.00 79.94 94 PRO A N 1
ATOM 749 C CA . PRO A 1 94 ? -15.324 -1.915 9.515 1.00 79.94 94 PRO A CA 1
ATOM 750 C C . PRO A 1 94 ? -14.669 -0.901 8.578 1.00 79.94 94 PRO A C 1
ATOM 752 O O . PRO A 1 94 ? -15.389 -0.234 7.835 1.00 79.94 94 PRO A O 1
ATOM 755 N N . ASN A 1 95 ? -13.340 -0.781 8.615 1.00 84.75 95 ASN A N 1
ATOM 756 C CA . ASN A 1 95 ? -12.604 0.192 7.826 1.00 84.75 95 ASN A CA 1
ATOM 757 C C . ASN A 1 95 ? -11.847 -0.494 6.691 1.00 84.75 95 ASN A C 1
ATOM 759 O O . ASN A 1 95 ? -11.239 -1.552 6.884 1.00 84.75 95 ASN A O 1
ATOM 763 N N . ASP A 1 96 ? -11.852 0.141 5.523 1.00 86.44 96 ASP A N 1
ATOM 764 C CA . ASP A 1 96 ? -11.107 -0.307 4.361 1.00 86.44 96 ASP A CA 1
ATOM 765 C C . ASP A 1 96 ? -10.562 0.863 3.543 1.00 86.44 96 ASP A C 1
ATOM 767 O O . ASP A 1 96 ? -11.137 1.951 3.489 1.00 86.44 96 ASP A O 1
ATOM 771 N N . VAL A 1 97 ? -9.423 0.624 2.905 1.00 87.12 97 VAL A N 1
ATOM 772 C CA . VAL A 1 97 ? -8.872 1.506 1.885 1.00 87.12 97 VAL A CA 1
ATOM 773 C C . VAL A 1 97 ? -8.202 0.672 0.809 1.00 87.12 97 VAL A C 1
ATOM 775 O O . VAL A 1 97 ? -7.552 -0.339 1.084 1.00 87.12 97 VAL A O 1
ATOM 778 N N . ALA A 1 98 ? -8.369 1.102 -0.434 1.00 88.56 98 ALA A N 1
ATOM 779 C CA . ALA A 1 98 ? -7.795 0.438 -1.585 1.00 88.56 98 ALA A CA 1
ATOM 780 C C . ALA A 1 98 ? -7.056 1.431 -2.472 1.00 88.56 98 ALA A C 1
ATOM 782 O O . ALA A 1 98 ? -7.459 2.586 -2.623 1.00 88.56 98 ALA A O 1
ATOM 783 N N . TRP A 1 99 ? -5.991 0.948 -3.096 1.00 88.31 99 TRP A N 1
ATOM 784 C CA . TRP A 1 99 ? -5.244 1.680 -4.100 1.00 88.31 99 TRP A CA 1
ATOM 785 C C . TRP A 1 99 ? -4.841 0.748 -5.240 1.00 88.31 99 TRP A C 1
ATOM 787 O O . TRP A 1 99 ? -4.462 -0.399 -5.009 1.00 88.31 99 TRP A O 1
ATOM 797 N N . GLY A 1 100 ? -4.908 1.241 -6.473 1.00 86.88 100 GLY A N 1
ATOM 798 C CA . GLY A 1 100 ? -4.433 0.533 -7.656 1.00 86.88 100 GLY A CA 1
ATOM 799 C C . GLY A 1 100 ? -3.744 1.500 -8.609 1.00 86.88 100 GLY A C 1
ATOM 800 O O . GLY A 1 100 ? -4.235 2.615 -8.803 1.00 86.88 100 GLY A O 1
ATOM 801 N N . GLY A 1 101 ? -2.621 1.082 -9.188 1.00 81.69 101 GLY A N 1
ATOM 802 C CA . GLY A 1 101 ? -1.886 1.899 -10.147 1.00 81.69 101 GLY A CA 1
ATOM 803 C C . GLY A 1 101 ? -1.011 1.094 -11.101 1.00 81.69 101 GLY A C 1
ATOM 804 O O . GLY A 1 101 ? -0.489 0.028 -10.762 1.00 81.69 101 GLY A O 1
ATOM 805 N N . THR A 1 102 ? -0.880 1.624 -12.318 1.00 81.12 102 THR A N 1
ATOM 806 C CA . THR A 1 102 ? -0.168 0.994 -13.428 1.00 81.12 102 THR A CA 1
ATOM 807 C C . THR A 1 102 ? 1.337 1.061 -13.205 1.00 81.12 102 THR A C 1
ATOM 809 O O . THR A 1 102 ? 1.845 1.913 -12.465 1.00 81.12 102 THR A O 1
ATOM 812 N N . ALA A 1 103 ? 2.062 0.258 -13.983 1.00 70.12 103 ALA A N 1
ATOM 813 C CA . ALA A 1 103 ? 3.480 0.472 -14.228 1.00 70.12 103 ALA A CA 1
ATOM 814 C C . ALA A 1 103 ? 3.760 1.963 -14.542 1.00 70.12 103 ALA A C 1
ATOM 816 O O . ALA A 1 103 ? 3.066 2.583 -15.352 1.00 70.12 103 ALA A O 1
ATOM 817 N N . GLY A 1 104 ? 4.745 2.546 -13.856 1.00 73.06 104 GLY A N 1
ATOM 818 C CA . GLY A 1 104 ? 5.190 3.934 -13.993 1.00 73.06 104 GLY A CA 1
ATOM 819 C C . GLY A 1 104 ? 4.686 4.904 -12.920 1.00 73.06 104 GLY A C 1
ATOM 820 O O . GLY A 1 104 ? 5.206 6.013 -12.843 1.00 73.06 104 GLY A O 1
ATOM 821 N N . VAL A 1 105 ? 3.714 4.514 -12.085 1.00 79.38 105 VAL A N 1
ATOM 822 C CA . VAL A 1 105 ? 3.209 5.380 -10.998 1.00 79.38 105 VAL A CA 1
ATOM 823 C C . VAL A 1 105 ? 4.113 5.340 -9.760 1.00 79.38 105 VAL A C 1
ATOM 825 O O . VAL A 1 105 ? 4.311 6.354 -9.097 1.00 79.38 105 VAL A O 1
ATOM 828 N N . LEU A 1 106 ? 4.680 4.172 -9.462 1.00 83.38 106 LEU A N 1
ATOM 829 C CA . LEU A 1 106 ? 5.637 3.965 -8.375 1.00 83.38 106 LEU A CA 1
ATOM 830 C C . LEU A 1 106 ? 7.064 3.935 -8.949 1.00 83.38 106 LEU A C 1
ATOM 832 O O . LEU A 1 106 ? 7.225 3.473 -10.076 1.00 83.38 106 LEU A O 1
ATOM 836 N N . PRO A 1 107 ? 8.098 4.411 -8.235 1.00 82.19 107 PRO A N 1
ATOM 837 C CA . PRO A 1 107 ? 9.476 4.406 -8.732 1.00 82.19 107 PRO A CA 1
ATOM 838 C C . PRO A 1 107 ? 10.137 3.011 -8.723 1.00 82.19 107 PRO A C 1
ATOM 840 O O . PRO A 1 107 ? 9.627 2.047 -8.153 1.00 82.19 107 PRO A O 1
ATOM 843 N N . GLY A 1 108 ? 11.299 2.900 -9.377 1.00 78.31 108 GLY A N 1
ATOM 844 C CA . GLY A 1 108 ? 12.187 1.732 -9.270 1.00 78.31 108 GLY A CA 1
ATOM 845 C C . GLY A 1 108 ? 11.708 0.466 -9.994 1.00 78.31 108 GLY A C 1
ATOM 846 O O . GLY A 1 108 ? 11.038 0.522 -11.023 1.00 78.31 108 GLY A O 1
ATOM 847 N N . VAL A 1 109 ? 12.083 -0.709 -9.474 1.00 71.31 109 VAL A N 1
ATOM 848 C CA . VAL A 1 109 ? 11.694 -2.024 -10.036 1.00 71.31 109 VAL A CA 1
ATOM 849 C C . VAL A 1 109 ? 10.179 -2.254 -9.956 1.00 71.31 109 VAL A C 1
ATOM 851 O O . VAL A 1 109 ? 9.594 -2.914 -10.819 1.00 71.31 109 VAL A O 1
ATOM 854 N N . VAL A 1 110 ? 9.519 -1.630 -8.979 1.00 76.25 110 VAL A N 1
ATOM 855 C CA . VAL A 1 110 ? 8.059 -1.652 -8.827 1.00 76.25 110 VAL A CA 1
ATOM 856 C C . VAL A 1 110 ? 7.371 -0.889 -9.964 1.00 76.25 110 VAL A C 1
ATOM 858 O O . VAL A 1 110 ? 6.301 -1.300 -10.399 1.00 76.25 110 VAL A O 1
ATOM 861 N N . ALA A 1 111 ? 8.024 0.122 -10.553 1.00 71.62 111 ALA A N 1
ATOM 862 C CA . ALA A 1 111 ? 7.515 0.870 -11.707 1.00 71.62 111 ALA A CA 1
ATOM 863 C C . ALA A 1 111 ? 7.205 -0.000 -12.930 1.00 71.62 111 ALA A C 1
ATOM 865 O O . ALA A 1 111 ? 6.508 0.449 -13.829 1.00 71.62 111 ALA A O 1
ATOM 866 N N . ARG A 1 112 ? 7.740 -1.221 -13.013 1.00 77.31 112 ARG A N 1
ATOM 867 C CA . ARG A 1 112 ? 7.482 -2.145 -14.130 1.00 77.31 112 ARG A CA 1
ATOM 868 C C . ARG A 1 112 ? 6.246 -3.025 -13.913 1.00 77.31 112 ARG A C 1
ATOM 870 O O . ARG A 1 112 ? 5.869 -3.773 -14.812 1.00 77.31 112 ARG A O 1
ATOM 877 N N . HIS A 1 113 ? 5.613 -2.920 -12.745 1.00 84.31 113 HIS A N 1
ATOM 878 C CA . HIS A 1 113 ? 4.491 -3.749 -12.329 1.00 84.31 113 HIS A CA 1
ATOM 879 C C . HIS A 1 113 ? 3.227 -2.907 -12.136 1.00 84.31 113 HIS A C 1
ATOM 881 O O . HIS A 1 113 ? 3.289 -1.778 -11.651 1.00 84.31 113 HIS A O 1
ATOM 887 N N . GLY A 1 114 ? 2.070 -3.466 -12.489 1.00 85.56 114 GLY A N 1
ATOM 888 C CA . GLY A 1 114 ? 0.798 -2.992 -11.953 1.00 85.56 114 GLY A CA 1
ATOM 889 C C . GLY A 1 114 ? 0.681 -3.434 -10.498 1.00 85.56 114 GLY A C 1
ATOM 890 O O . GLY A 1 114 ? 1.022 -4.573 -10.182 1.00 85.56 114 GLY A O 1
ATOM 891 N N . VAL A 1 115 ? 0.230 -2.549 -9.612 1.00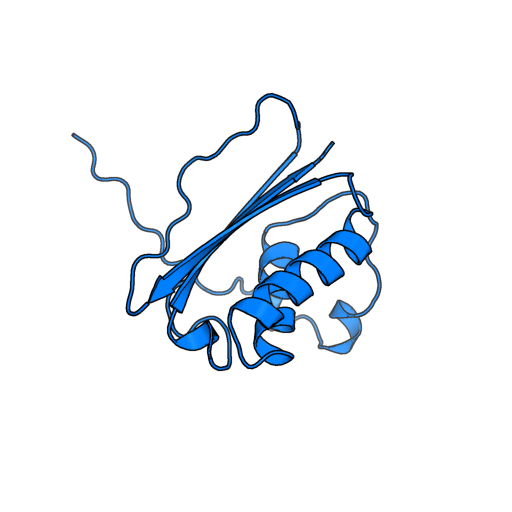 87.38 115 VAL A N 1
ATOM 892 C CA . VAL A 1 115 ? 0.086 -2.832 -8.177 1.00 87.38 115 VAL A CA 1
ATOM 893 C C . VAL A 1 115 ? -1.357 -2.603 -7.752 1.00 87.38 115 VAL A C 1
ATOM 895 O O . VAL A 1 115 ? -1.997 -1.643 -8.174 1.00 87.38 115 VAL A O 1
ATOM 898 N N . SER A 1 116 ? -1.886 -3.492 -6.915 1.00 88.12 116 SER A N 1
ATOM 899 C CA . SER A 1 116 ? -3.170 -3.321 -6.232 1.00 88.12 116 SER A CA 1
ATOM 900 C C . SER A 1 116 ? -2.997 -3.649 -4.755 1.00 88.12 116 SER A C 1
ATOM 902 O O . SER A 1 116 ? -2.498 -4.717 -4.413 1.00 88.12 116 SER A O 1
ATOM 904 N N . CYS A 1 117 ? -3.386 -2.725 -3.884 1.00 89.62 117 C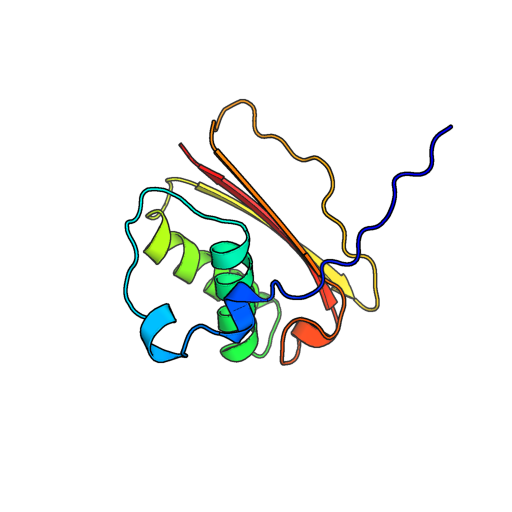YS A N 1
ATOM 905 C CA . CYS A 1 117 ? -3.248 -2.847 -2.441 1.00 89.62 117 CYS A CA 1
ATOM 906 C C . CYS A 1 117 ? -4.590 -2.594 -1.755 1.00 89.62 117 CYS A C 1
ATOM 908 O O . CYS A 1 117 ? -5.269 -1.619 -2.074 1.00 89.62 117 CYS A O 1
ATOM 910 N N . TYR A 1 118 ? -4.950 -3.455 -0.807 1.00 89.50 118 TYR A N 1
ATOM 911 C CA . TYR A 1 118 ? -6.139 -3.332 0.034 1.00 89.50 118 TYR A CA 1
ATOM 912 C C . TYR A 1 118 ? -5.719 -3.460 1.483 1.00 89.50 118 TYR A C 1
ATOM 914 O O . TYR A 1 118 ? -5.020 -4.412 1.824 1.00 89.50 118 TYR A O 1
ATOM 922 N N . VAL A 1 119 ? -6.172 -2.542 2.325 1.00 89.75 119 VAL A N 1
ATOM 923 C CA . VAL A 1 119 ? -5.929 -2.577 3.764 1.00 89.75 119 VAL A CA 1
ATOM 924 C C . VAL A 1 119 ? -7.270 -2.513 4.478 1.00 89.75 119 VAL A C 1
ATOM 926 O O . VAL A 1 119 ? -8.095 -1.659 4.165 1.00 89.75 119 VAL A O 1
ATOM 929 N N . PHE A 1 120 ? -7.479 -3.417 5.429 1.00 88.88 120 PHE A N 1
ATOM 930 C CA . PHE A 1 120 ? -8.670 -3.498 6.273 1.00 88.88 120 PHE A CA 1
ATOM 931 C C . PHE A 1 120 ? -8.258 -3.393 7.741 1.00 88.88 120 PHE A C 1
ATOM 933 O O . PHE A 1 120 ? -7.281 -4.039 8.110 1.00 88.88 120 PHE A O 1
ATOM 940 N N . TRP A 1 121 ? -8.986 -2.654 8.583 1.00 87.50 121 TRP A N 1
ATOM 941 C CA . TRP A 1 121 ? -8.681 -2.540 10.022 1.00 87.50 121 TRP A CA 1
ATOM 942 C C . TRP A 1 121 ? -9.924 -2.273 10.889 1.00 87.50 121 TRP A C 1
ATOM 944 O O . TRP A 1 121 ? -11.000 -1.946 10.375 1.00 87.50 121 TRP A O 1
ATOM 954 N N . GLY A 1 122 ? -9.765 -2.482 12.201 1.00 76.00 122 GLY A N 1
ATOM 955 C CA . GLY A 1 122 ? -10.783 -2.332 13.253 1.00 76.00 122 GLY A CA 1
ATOM 956 C C . GLY A 1 122 ? -10.677 -1.030 14.019 1.00 76.00 122 GLY A C 1
ATOM 957 O O . GLY A 1 122 ? -9.534 -0.580 14.237 1.00 76.00 122 GLY A O 1
#

Sequence (122 aa):
MSATKHTKGSIPEEIKAITREQFFTPKNYGSLTGNDLYWILYRAASETNTLTAFREEVVRLLDERLGPDTYIVVLDSSENGGDGIFYRKNPRLPNDVAWGGTAGVLPGVVARHGVSCYVFWG

Solvent-accessible surface area (backbone atoms only — not comparable to full-atom values): 7232 Å² total; per-residue (Å²): 136,83,81,80,78,84,74,81,69,70,83,57,70,75,66,75,71,61,53,79,67,69,67,72,48,88,68,79,63,86,71,73,49,59,64,55,52,51,47,43,51,40,49,20,20,67,78,29,76,44,72,66,53,24,52,53,39,37,50,54,53,43,30,75,46,61,41,73,92,48,59,50,78,48,80,48,75,28,76,82,57,70,45,55,78,67,95,78,81,59,95,89,29,91,40,74,36,62,47,38,39,48,50,66,76,34,45,65,59,52,18,54,23,3,34,26,40,37,41,33,30,115